Protein AF-A0A1L7VJK7-F1 (afdb_monomer)

Sequence (85 aa):
MSTNQTSNPSPCSCGGYHGVTADMEQIISIAVSTLEENDVDRVRISLSGHEPVNNPMTFIYEMDRSGALRFISSRPGGLPDHIHN

Radius of gyration: 18.46 Å; Cα contacts (8 Å, |Δi|>4): 93; chains: 1; bounding box: 28×68×34 Å

Mean predicted aligned error: 13.37 Å

Organism: Fusarium proliferatum (strain ET1) (NCBI:txid1227346)

Foldseek 3Di:
DDDDPPPDPDPPPDDDQPFDDDPVVVVLVVQQVVCVVVVHFKDKDWDWGCRPDDWIKIWIWMAGNVSDIGTDDMDTDGDPPDPPD

Solvent-accessible surface area (backbone atoms only — not comparable to full-atom values): 5598 Å² total; per-residue (Å²): 136,87,80,83,82,74,78,75,78,76,79,76,88,64,80,81,78,89,65,84,77,76,63,60,68,60,55,50,52,53,52,53,51,50,32,62,77,66,75,40,67,63,49,78,48,77,49,58,45,80,53,91,88,78,62,28,35,23,41,34,33,38,33,39,78,87,68,56,75,40,83,73,51,72,42,82,48,50,67,78,97,66,88,76,127

pLDDT: mean 70.31, std 21.33, range [33.69, 95.0]

Structure (mmCIF, N/CA/C/O backbone):
data_AF-A0A1L7VJK7-F1
#
_entry.id   AF-A0A1L7VJK7-F1
#
loop_
_atom_site.group_PDB
_atom_site.id
_atom_site.type_symbol
_atom_site.label_atom_id
_atom_site.label_alt_id
_atom_site.label_comp_id
_atom_site.label_asym_id
_atom_site.label_entity_id
_atom_site.label_seq_id
_atom_site.pdbx_PDB_ins_code
_atom_site.Cartn_x
_atom_site.Cartn_y
_atom_site.Cartn_z
_atom_site.occupancy
_atom_site.B_iso_or_equiv
_atom_site.auth_seq_id
_atom_site.auth_comp_id
_atom_site.auth_asym_id
_atom_site.auth_atom_id
_atom_site.pdbx_PDB_model_num
ATOM 1 N N . MET A 1 1 ? 3.156 -45.808 9.995 1.00 36.16 1 MET A N 1
ATOM 2 C CA . MET A 1 1 ? 4.550 -45.375 9.762 1.00 36.16 1 MET A CA 1
ATOM 3 C C . MET A 1 1 ? 4.577 -44.583 8.470 1.00 36.16 1 MET A C 1
ATOM 5 O O . MET A 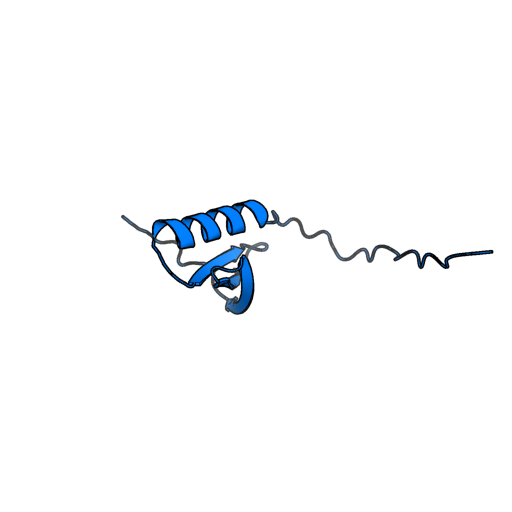1 1 ? 3.999 -45.026 7.489 1.00 36.16 1 MET A O 1
ATOM 9 N N . SER A 1 2 ? 5.127 -43.376 8.557 1.00 38.16 2 SER A N 1
ATOM 10 C CA . SER A 1 2 ? 5.163 -42.333 7.531 1.00 38.16 2 SER A CA 1
ATOM 11 C C . SER A 1 2 ? 6.206 -42.638 6.454 1.00 38.16 2 SER A C 1
ATOM 13 O O . SER A 1 2 ? 7.255 -43.181 6.784 1.00 38.16 2 SER A O 1
ATOM 15 N N . THR A 1 3 ? 5.967 -42.212 5.214 1.00 40.44 3 THR A N 1
ATOM 16 C CA . THR A 1 3 ? 7.004 -41.511 4.441 1.00 40.44 3 THR A CA 1
ATOM 17 C C . THR A 1 3 ? 6.342 -40.408 3.618 1.00 40.44 3 THR A C 1
ATOM 19 O O . THR A 1 3 ? 5.693 -40.647 2.603 1.00 40.44 3 THR A O 1
ATOM 22 N N . ASN A 1 4 ? 6.494 -39.185 4.129 1.00 38.84 4 ASN A N 1
ATOM 23 C CA . ASN A 1 4 ? 6.269 -37.928 3.430 1.00 38.84 4 ASN A CA 1
ATOM 24 C C . ASN A 1 4 ? 6.967 -37.959 2.066 1.00 38.84 4 ASN A C 1
ATOM 26 O O . ASN A 1 4 ? 8.196 -37.996 1.997 1.00 38.84 4 ASN A O 1
ATOM 30 N N . GLN A 1 5 ? 6.192 -37.879 0.987 1.00 39.53 5 GLN A N 1
ATOM 31 C CA . GLN A 1 5 ? 6.711 -37.392 -0.283 1.00 39.53 5 GLN A CA 1
ATOM 32 C C . GLN A 1 5 ? 6.904 -35.883 -0.144 1.00 39.53 5 GLN A C 1
ATOM 34 O O . GLN A 1 5 ? 5.996 -35.089 -0.372 1.00 39.53 5 GLN A O 1
ATOM 39 N N . THR A 1 6 ? 8.097 -35.489 0.295 1.00 37.78 6 THR A N 1
ATOM 40 C CA . THR A 1 6 ? 8.573 -34.116 0.156 1.00 37.78 6 THR A CA 1
ATOM 41 C C . THR A 1 6 ? 8.825 -33.890 -1.329 1.00 37.78 6 THR A C 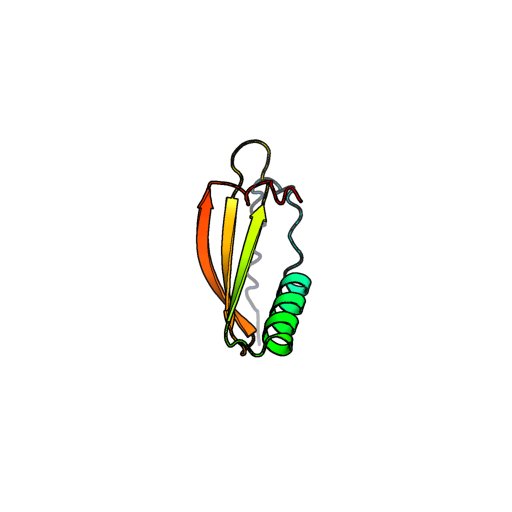1
ATOM 43 O O . THR A 1 6 ? 9.877 -34.252 -1.854 1.00 37.78 6 THR A O 1
ATOM 46 N N . SER A 1 7 ? 7.827 -33.353 -2.026 1.00 41.00 7 SER A N 1
ATOM 47 C CA . SER A 1 7 ? 7.978 -32.842 -3.384 1.00 41.00 7 SER A CA 1
ATOM 48 C C . SER A 1 7 ? 9.030 -31.740 -3.350 1.00 41.00 7 SER A C 1
ATOM 50 O O . SER A 1 7 ? 8.763 -30.632 -2.897 1.00 41.00 7 SER A O 1
ATOM 52 N N . ASN A 1 8 ? 10.246 -32.081 -3.762 1.00 39.66 8 ASN A N 1
ATOM 53 C CA . ASN A 1 8 ? 11.360 -31.163 -3.920 1.00 39.66 8 ASN A CA 1
ATOM 54 C C . ASN A 1 8 ? 10.981 -30.165 -5.031 1.00 39.66 8 ASN A C 1
ATOM 56 O O . ASN A 1 8 ? 10.898 -30.588 -6.188 1.00 39.66 8 ASN A O 1
ATOM 60 N N . PRO A 1 9 ? 10.693 -28.880 -4.746 1.00 45.22 9 PRO A N 1
ATOM 61 C CA . PRO A 1 9 ? 10.476 -27.924 -5.813 1.00 45.22 9 PRO A CA 1
ATOM 62 C C . PRO A 1 9 ? 11.846 -27.630 -6.421 1.00 45.22 9 PRO A C 1
ATOM 64 O O . PRO A 1 9 ? 12.682 -26.965 -5.811 1.00 45.22 9 PRO A O 1
ATOM 67 N N . SER A 1 10 ? 12.097 -28.167 -7.615 1.00 38.81 10 SER A N 1
ATOM 68 C CA . SER A 1 10 ? 13.229 -27.748 -8.435 1.00 38.81 10 SER A CA 1
ATOM 69 C C . SER A 1 10 ? 13.192 -26.220 -8.568 1.00 38.81 10 SER A C 1
ATOM 71 O O . SER A 1 10 ? 12.150 -25.685 -8.959 1.00 38.81 10 SER A O 1
ATOM 73 N N . PRO A 1 11 ? 14.278 -25.499 -8.239 1.00 41.81 11 PRO A N 1
ATOM 74 C CA . PRO A 1 11 ? 14.299 -24.057 -8.389 1.00 41.81 11 PRO A CA 1
ATOM 75 C C . PRO A 1 11 ? 14.199 -23.758 -9.881 1.00 41.81 11 PRO A C 1
ATOM 77 O O . PRO A 1 11 ? 15.092 -24.093 -10.658 1.00 41.81 11 PRO A O 1
ATOM 80 N N . CYS A 1 12 ? 13.084 -23.162 -10.300 1.00 36.44 12 CYS A N 1
ATOM 81 C CA . CYS A 1 12 ? 13.006 -22.560 -11.617 1.00 36.44 12 CYS A CA 1
ATOM 82 C C . CYS A 1 12 ? 14.072 -21.461 -11.664 1.00 36.44 12 CYS A C 1
ATOM 84 O O . CYS A 1 12 ? 13.929 -20.425 -11.019 1.00 36.44 12 CYS A O 1
ATOM 86 N N . SER A 1 13 ? 15.157 -21.704 -12.403 1.00 42.84 13 SER A N 1
ATOM 87 C CA . SER A 1 13 ? 16.106 -20.676 -12.825 1.00 42.84 13 SER A CA 1
ATOM 88 C C . SER A 1 13 ? 15.415 -19.740 -13.818 1.00 42.84 13 SER A C 1
ATOM 90 O O . SER A 1 13 ? 15.639 -19.802 -15.023 1.00 42.84 13 SER A O 1
ATOM 92 N N . CYS A 1 14 ? 14.535 -18.885 -13.309 1.00 36.94 14 CYS A N 1
ATOM 93 C CA . CYS A 1 14 ? 14.104 -17.677 -13.995 1.00 36.94 14 CYS A CA 1
ATOM 94 C C . CYS A 1 14 ? 15.073 -16.565 -13.585 1.00 36.94 14 CYS A C 1
ATOM 96 O O . CYS A 1 14 ? 15.435 -16.473 -12.413 1.00 36.94 14 CYS A O 1
ATOM 98 N N . GLY A 1 15 ? 15.554 -15.797 -14.567 1.00 35.09 15 GLY A N 1
ATOM 99 C CA . GLY A 1 15 ? 16.625 -14.810 -14.423 1.00 35.09 15 GLY A CA 1
ATOM 100 C C . GLY A 1 15 ? 16.532 -14.001 -13.132 1.00 35.09 15 GLY A C 1
ATOM 101 O O . GLY A 1 15 ? 15.463 -13.512 -12.773 1.00 35.09 15 GLY A O 1
ATOM 102 N N . GLY A 1 16 ? 17.665 -13.911 -12.432 1.00 33.69 16 GLY A N 1
ATOM 103 C CA . GLY A 1 16 ? 17.775 -13.228 -11.152 1.00 33.69 16 GLY A CA 1
ATOM 104 C C . GLY A 1 16 ? 17.242 -11.807 -11.251 1.00 33.69 16 GLY A C 1
ATOM 105 O O . GLY A 1 16 ? 17.813 -10.962 -11.938 1.00 33.69 16 GLY A O 1
ATOM 106 N N . TYR A 1 17 ? 16.139 -11.559 -10.556 1.00 39.84 17 TYR A N 1
ATOM 107 C CA . TYR A 1 17 ? 15.652 -10.219 -10.303 1.00 39.84 17 TYR A CA 1
ATOM 108 C C . TYR A 1 17 ? 16.703 -9.519 -9.431 1.00 39.84 17 TYR A C 1
ATOM 110 O O . TYR A 1 17 ? 16.825 -9.806 -8.243 1.00 39.84 17 TYR A O 1
ATOM 118 N N . HIS A 1 18 ? 17.507 -8.635 -10.021 1.00 44.38 18 HIS A N 1
ATOM 119 C CA . HIS A 1 18 ? 18.442 -7.759 -9.302 1.00 44.38 18 HIS A CA 1
ATOM 120 C C . HIS A 1 18 ? 17.715 -6.507 -8.778 1.00 44.38 18 HIS A C 1
ATOM 122 O O . HIS A 1 18 ? 18.202 -5.386 -8.904 1.00 44.38 18 HIS A O 1
ATOM 128 N N . GLY A 1 19 ? 16.512 -6.689 -8.231 1.00 51.22 19 GLY A N 1
ATOM 129 C CA . GLY A 1 19 ? 15.751 -5.624 -7.588 1.00 51.22 19 GLY A CA 1
ATOM 130 C C . GLY A 1 19 ? 16.068 -5.571 -6.098 1.00 51.22 19 GLY A C 1
ATOM 131 O O . GLY A 1 19 ? 16.193 -6.608 -5.449 1.00 51.22 19 GLY A O 1
ATOM 132 N N . VAL A 1 20 ? 16.178 -4.369 -5.533 1.00 57.97 20 VAL A N 1
ATOM 133 C CA . VAL A 1 20 ? 16.088 -4.210 -4.078 1.00 57.97 20 VAL A CA 1
ATOM 134 C C . VAL A 1 20 ? 14.642 -4.512 -3.695 1.00 57.97 20 VAL A C 1
ATOM 136 O O . VAL A 1 20 ? 13.732 -3.790 -4.102 1.00 57.97 20 VAL A O 1
ATOM 139 N N . THR A 1 21 ? 14.411 -5.587 -2.942 1.00 62.16 21 THR A N 1
ATOM 140 C CA . THR A 1 21 ? 13.097 -5.834 -2.342 1.00 62.16 21 THR A CA 1
ATOM 141 C C . THR A 1 21 ? 12.875 -4.770 -1.278 1.00 62.16 21 THR A C 1
ATOM 143 O O . THR A 1 21 ? 13.655 -4.676 -0.331 1.00 62.16 21 THR A O 1
ATOM 146 N N . ALA A 1 22 ? 11.839 -3.946 -1.440 1.00 66.56 22 ALA A N 1
ATOM 147 C CA . ALA A 1 22 ? 11.435 -3.037 -0.380 1.00 66.56 22 ALA A CA 1
ATOM 148 C C . ALA A 1 22 ? 11.083 -3.859 0.866 1.00 66.56 22 ALA A C 1
ATOM 150 O O . ALA A 1 22 ? 10.356 -4.852 0.768 1.00 66.56 22 ALA A O 1
ATOM 151 N N . ASP A 1 23 ? 11.613 -3.457 2.017 1.00 79.44 23 ASP A N 1
ATOM 152 C CA . ASP A 1 23 ? 11.312 -4.114 3.281 1.00 79.44 23 ASP A CA 1
ATOM 153 C C . ASP A 1 23 ? 9.855 -3.825 3.664 1.00 79.44 23 ASP A C 1
ATOM 155 O O . ASP A 1 23 ? 9.503 -2.740 4.138 1.00 79.44 23 ASP A O 1
ATOM 159 N N . MET A 1 24 ? 8.990 -4.802 3.395 1.00 77.81 24 MET A N 1
ATOM 160 C CA . MET A 1 24 ? 7.564 -4.695 3.673 1.00 77.81 24 MET A CA 1
ATOM 161 C C . MET A 1 24 ? 7.278 -4.561 5.169 1.00 77.81 24 MET A C 1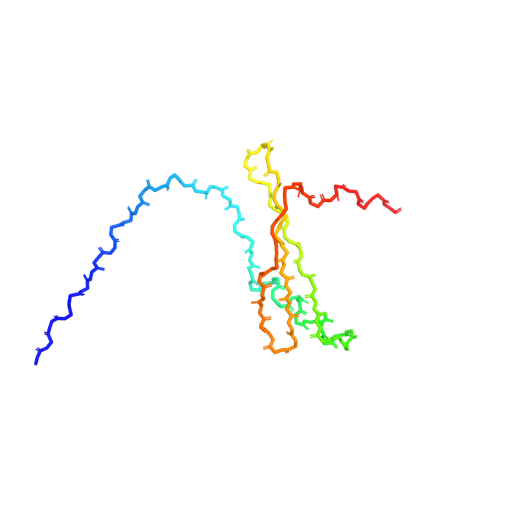
ATOM 163 O O . MET A 1 24 ? 6.282 -3.932 5.513 1.00 77.81 24 MET A O 1
ATOM 167 N N . GLU A 1 25 ? 8.134 -5.074 6.059 1.00 83.69 25 GLU A N 1
ATOM 168 C CA . GLU A 1 25 ? 7.920 -4.935 7.504 1.00 83.69 25 GLU A CA 1
ATOM 169 C C . GLU A 1 25 ? 8.033 -3.470 7.934 1.00 83.69 25 GLU A C 1
ATOM 171 O O . GLU A 1 25 ? 7.183 -2.970 8.673 1.00 83.69 25 GLU A O 1
ATOM 176 N N . GLN A 1 26 ? 9.018 -2.741 7.401 1.00 83.75 26 GLN A N 1
ATOM 177 C CA . GLN A 1 26 ? 9.161 -1.304 7.655 1.00 83.75 26 GLN A CA 1
ATOM 178 C C . GLN A 1 26 ? 7.988 -0.500 7.088 1.00 83.75 26 GLN A C 1
ATOM 180 O O . GLN A 1 26 ? 7.470 0.391 7.761 1.00 83.75 26 GLN A O 1
ATOM 185 N N . ILE A 1 27 ? 7.531 -0.832 5.877 1.00 85.81 27 ILE A N 1
ATOM 186 C CA . ILE A 1 27 ? 6.382 -0.167 5.245 1.00 85.81 27 ILE A CA 1
ATOM 187 C C . ILE A 1 27 ? 5.109 -0.372 6.074 1.00 85.81 27 ILE A C 1
ATOM 189 O O . ILE A 1 27 ? 4.353 0.575 6.291 1.00 85.81 27 ILE A O 1
ATOM 193 N N . ILE A 1 28 ? 4.881 -1.596 6.557 1.00 87.12 28 ILE A N 1
ATOM 194 C CA . ILE A 1 28 ? 3.741 -1.928 7.416 1.00 87.12 28 ILE A CA 1
ATOM 195 C C . ILE A 1 28 ? 3.837 -1.176 8.745 1.00 87.12 28 ILE A C 1
ATOM 197 O O . ILE A 1 28 ? 2.849 -0.587 9.170 1.00 87.12 28 ILE A O 1
ATOM 201 N N . SER A 1 29 ? 5.018 -1.138 9.367 1.00 90.62 29 SER A N 1
ATOM 202 C CA . SER A 1 29 ? 5.241 -0.410 10.622 1.00 90.62 29 SER A CA 1
ATOM 203 C C . SER A 1 29 ? 4.860 1.071 10.497 1.00 90.62 29 SER A C 1
ATOM 205 O O . SER A 1 29 ? 4.055 1.574 11.279 1.00 90.62 29 SER A O 1
ATOM 207 N N . ILE A 1 30 ? 5.328 1.746 9.440 1.00 90.25 30 ILE A N 1
ATOM 208 C CA . ILE A 1 30 ? 4.983 3.150 9.160 1.00 90.25 30 ILE A CA 1
ATOM 209 C C . ILE A 1 30 ? 3.474 3.322 8.935 1.00 90.25 30 ILE A C 1
ATOM 211 O O . ILE A 1 30 ? 2.874 4.276 9.434 1.00 90.25 30 ILE A O 1
ATOM 215 N N . ALA A 1 31 ? 2.848 2.411 8.186 1.00 91.12 31 ALA A N 1
ATOM 216 C CA . ALA A 1 31 ? 1.415 2.456 7.908 1.00 91.12 31 ALA A CA 1
ATOM 217 C C . ALA A 1 31 ? 0.573 2.316 9.188 1.00 91.12 31 ALA A C 1
ATOM 219 O O . ALA A 1 31 ? -0.380 3.075 9.367 1.00 91.12 31 ALA A O 1
ATOM 220 N N . VAL A 1 32 ? 0.956 1.409 10.093 1.00 91.94 32 VAL A N 1
ATOM 221 C CA . VAL A 1 32 ? 0.312 1.234 11.404 1.00 91.94 32 VAL A CA 1
ATOM 222 C C . VAL A 1 32 ? 0.466 2.491 12.256 1.00 91.94 32 VAL A C 1
ATOM 224 O O . VAL A 1 32 ? -0.544 3.028 12.704 1.00 91.94 32 VAL A O 1
ATOM 227 N N . SER A 1 33 ? 1.682 3.028 12.401 1.00 92.19 33 SER A N 1
AT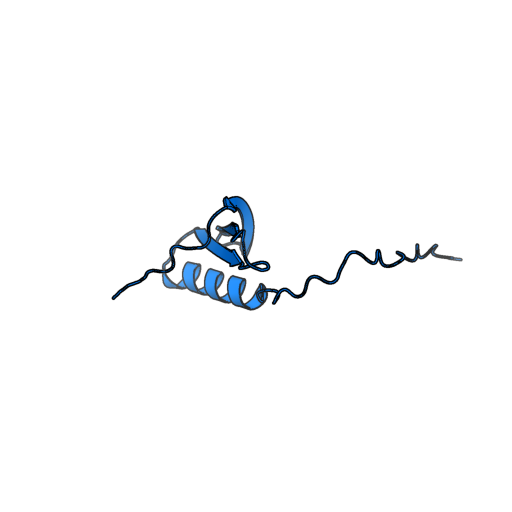OM 228 C CA . SER A 1 33 ? 1.888 4.277 13.150 1.00 92.19 33 SER A CA 1
ATOM 229 C C . SER A 1 33 ? 1.072 5.433 12.567 1.00 92.19 33 SER A C 1
ATOM 231 O O . SER A 1 33 ? 0.448 6.180 13.310 1.00 92.19 33 SER A O 1
ATOM 233 N N . THR A 1 34 ? 0.972 5.536 11.238 1.00 92.88 34 THR A N 1
ATOM 234 C CA . THR A 1 34 ? 0.166 6.579 10.579 1.00 92.88 34 THR A CA 1
ATOM 235 C C . THR A 1 34 ? -1.327 6.449 10.906 1.00 92.88 34 THR A C 1
ATOM 237 O O . THR A 1 34 ? -1.981 7.464 11.157 1.00 92.88 34 THR A O 1
ATOM 240 N N . LEU A 1 35 ? -1.871 5.223 10.905 1.00 92.25 35 LEU A N 1
ATOM 241 C CA . LEU A 1 35 ? -3.268 4.942 11.272 1.00 92.25 35 LEU A CA 1
ATOM 242 C C . LEU A 1 35 ? -3.565 5.349 12.724 1.00 92.25 35 LEU A C 1
ATOM 244 O O . LEU A 1 35 ? -4.631 5.900 13.006 1.00 92.25 35 LEU A O 1
ATOM 248 N N . GLU A 1 36 ? -2.632 5.071 13.636 1.00 92.62 36 GLU A N 1
ATOM 249 C CA . GLU A 1 36 ? -2.757 5.384 15.063 1.00 92.62 36 GLU A CA 1
ATOM 250 C C . GLU A 1 36 ? -2.620 6.886 15.338 1.00 92.62 36 GLU A C 1
ATOM 252 O O . GLU A 1 36 ? -3.488 7.469 15.984 1.00 92.62 36 GLU A O 1
ATOM 257 N N . GLU A 1 37 ? -1.577 7.527 14.807 1.00 95.00 37 GLU A N 1
ATOM 258 C CA . GLU A 1 37 ? -1.270 8.945 15.044 1.00 95.00 37 GLU A CA 1
ATOM 259 C C . GLU A 1 37 ? -2.342 9.891 14.494 1.00 95.00 37 GLU A C 1
ATOM 261 O O . GLU A 1 37 ? -2.590 10.950 15.072 1.00 95.00 37 GLU A O 1
ATOM 266 N N . ASN A 1 38 ? -2.978 9.521 13.379 1.00 92.38 38 ASN A N 1
ATOM 267 C CA . ASN A 1 38 ? -3.956 10.370 12.695 1.00 92.38 38 ASN A CA 1
ATOM 268 C C . ASN A 1 38 ? -5.414 9.973 12.975 1.00 92.38 38 ASN A C 1
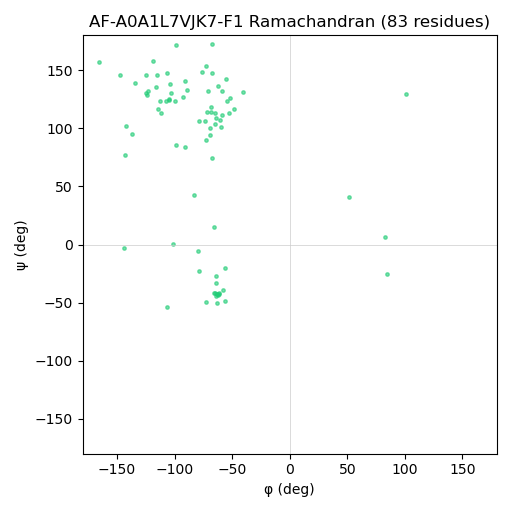ATOM 270 O O . ASN A 1 38 ? -6.315 10.606 12.432 1.00 92.38 38 ASN A O 1
ATOM 274 N N . ASP A 1 39 ? -5.653 8.941 13.791 1.00 92.25 39 ASP A N 1
ATOM 275 C CA . ASP A 1 39 ? -6.988 8.402 14.092 1.00 92.25 39 ASP A CA 1
ATOM 276 C C . ASP A 1 39 ? -7.818 8.077 12.827 1.00 92.25 39 ASP A C 1
ATOM 278 O O . ASP A 1 39 ? -9.014 8.351 12.745 1.00 92.25 39 ASP A O 1
ATOM 282 N N . VAL A 1 40 ? -7.174 7.500 11.805 1.00 93.12 40 VAL A N 1
ATOM 283 C CA . VAL A 1 40 ? -7.818 7.151 10.525 1.00 93.12 40 VAL A CA 1
ATOM 284 C C . VAL A 1 40 ? -8.024 5.646 10.386 1.00 93.12 40 VAL A C 1
ATOM 286 O O . VAL A 1 40 ? -7.224 4.837 10.848 1.00 93.12 40 VAL A O 1
ATOM 289 N N . ASP A 1 41 ? -9.100 5.251 9.702 1.00 92.62 41 ASP A N 1
ATOM 290 C CA . ASP A 1 41 ? -9.454 3.834 9.542 1.00 92.62 41 ASP A CA 1
ATOM 291 C C . ASP A 1 41 ? -8.637 3.116 8.462 1.00 92.62 41 ASP A C 1
ATO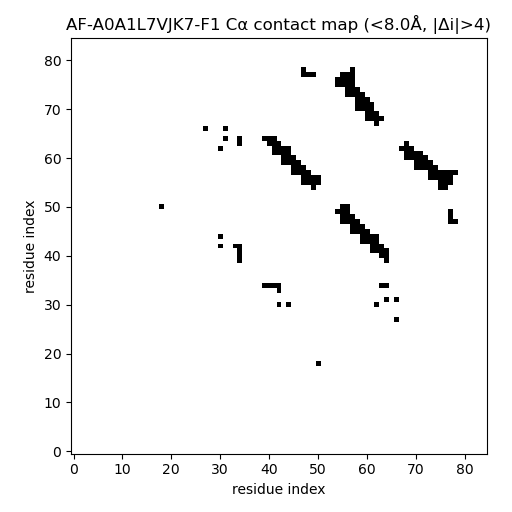M 293 O O . ASP A 1 41 ? -8.551 1.883 8.467 1.00 92.62 41 ASP A O 1
ATOM 297 N N . ARG A 1 42 ? -8.086 3.873 7.501 1.00 93.44 42 ARG A N 1
ATOM 298 C CA . ARG A 1 42 ? -7.361 3.342 6.341 1.00 93.44 42 ARG A CA 1
ATOM 299 C C . ARG A 1 42 ? -6.245 4.265 5.885 1.00 93.44 42 ARG A C 1
ATOM 301 O O . ARG A 1 42 ? -6.407 5.483 5.863 1.00 93.44 42 ARG A O 1
ATOM 308 N N . VAL A 1 43 ? -5.164 3.662 5.403 1.00 94.19 43 VAL A N 1
ATOM 309 C CA . VAL A 1 43 ? -4.056 4.352 4.736 1.00 94.19 43 VAL A CA 1
ATOM 310 C C . VAL A 1 43 ? -3.806 3.749 3.363 1.00 94.19 43 VAL A C 1
ATOM 312 O O . VAL A 1 43 ? -3.973 2.548 3.137 1.00 94.19 43 VAL A O 1
ATOM 315 N N . ARG A 1 44 ? -3.402 4.602 2.422 1.00 92.38 44 ARG A N 1
ATOM 316 C CA . ARG A 1 44 ? -3.037 4.193 1.067 1.00 92.38 44 ARG A CA 1
ATOM 317 C C . ARG A 1 44 ? -1.525 4.218 0.920 1.00 92.38 44 ARG A C 1
ATOM 319 O O . ARG A 1 44 ? -0.906 5.257 1.114 1.00 92.38 44 ARG A O 1
ATOM 326 N N . ILE A 1 45 ? -0.955 3.092 0.516 1.00 90.19 45 ILE A N 1
ATOM 327 C CA . ILE A 1 45 ? 0.485 2.915 0.342 1.00 90.19 45 ILE A CA 1
ATOM 328 C C . ILE A 1 45 ? 0.767 2.860 -1.157 1.00 90.19 45 ILE A C 1
ATOM 330 O O . ILE A 1 45 ? 0.186 2.039 -1.868 1.00 90.19 45 ILE A O 1
ATOM 334 N N . SER A 1 46 ? 1.638 3.741 -1.646 1.00 88.00 46 SER A N 1
ATOM 335 C CA . SER A 1 46 ? 2.078 3.747 -3.045 1.00 88.00 46 SER A CA 1
ATOM 336 C C . SER A 1 46 ? 3.562 3.414 -3.103 1.00 88.00 46 SER A C 1
ATOM 338 O O . SER A 1 46 ? 4.378 4.160 -2.572 1.00 88.00 46 SER A O 1
ATOM 340 N N . LEU A 1 47 ? 3.906 2.294 -3.735 1.00 82.94 47 LEU A N 1
ATOM 341 C CA . LEU A 1 47 ? 5.281 1.828 -3.896 1.00 82.94 47 LEU A CA 1
ATOM 342 C C . LEU A 1 47 ? 5.659 1.913 -5.369 1.00 82.94 47 LEU A C 1
ATOM 344 O O . LEU A 1 47 ? 5.098 1.186 -6.186 1.00 82.94 47 LEU A O 1
ATOM 348 N N . SER A 1 48 ? 6.599 2.788 -5.713 1.00 78.94 48 SER A N 1
ATOM 349 C CA . SER A 1 48 ? 7.164 2.850 -7.060 1.00 78.94 48 SER A CA 1
ATOM 350 C C . SER A 1 48 ? 8.510 2.144 -7.111 1.00 78.94 48 SER A C 1
ATOM 352 O O . SER A 1 48 ? 9.430 2.509 -6.380 1.00 78.94 48 SER A O 1
ATOM 354 N N . GLY A 1 49 ? 8.626 1.161 -7.998 1.00 74.25 49 GLY A N 1
ATOM 355 C CA . GLY A 1 49 ? 9.885 0.500 -8.319 1.00 74.25 49 GLY A CA 1
ATOM 356 C C . GLY A 1 49 ? 10.420 0.980 -9.664 1.00 74.25 49 GLY A C 1
ATOM 357 O O . GLY A 1 49 ? 9.663 1.116 -10.629 1.00 74.25 49 GLY A O 1
ATOM 358 N N . HIS A 1 50 ? 11.730 1.206 -9.731 1.00 67.94 50 HIS A N 1
ATOM 359 C CA . HIS A 1 50 ? 12.449 1.386 -10.987 1.00 67.94 50 HIS A CA 1
ATOM 360 C C . HIS A 1 50 ? 13.109 0.049 -11.344 1.00 67.94 50 HIS A C 1
ATOM 362 O O . HIS A 1 50 ? 14.246 -0.227 -10.969 1.00 67.94 50 HIS A O 1
ATOM 368 N N . GLU A 1 51 ? 12.359 -0.825 -12.011 1.00 61.66 51 GLU A N 1
ATOM 369 C CA . GLU A 1 51 ? 12.953 -1.972 -12.702 1.00 61.66 51 GLU A CA 1
ATOM 370 C C . GLU A 1 51 ? 13.686 -1.513 -13.960 1.00 61.66 51 GLU A C 1
ATOM 372 O O . GLU A 1 51 ? 13.368 -0.442 -14.487 1.00 61.66 51 GLU A O 1
ATOM 377 N N . PRO A 1 52 ? 14.708 -2.258 -14.419 1.00 56.53 52 PRO A N 1
ATOM 378 C CA . PRO A 1 52 ? 15.837 -1.657 -15.097 1.00 56.53 52 PRO A CA 1
ATOM 379 C C . PRO A 1 52 ? 15.401 -0.892 -16.353 1.00 56.53 52 PRO A C 1
ATOM 381 O O . PRO A 1 52 ? 15.013 -1.440 -17.382 1.00 56.53 52 PRO A O 1
ATOM 384 N N . VAL A 1 53 ? 15.559 0.423 -16.223 1.00 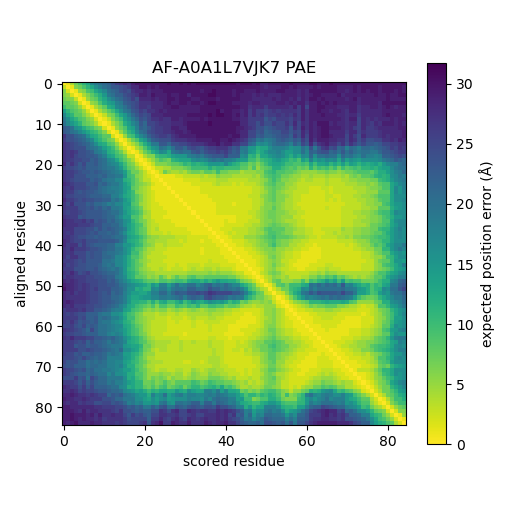56.34 53 VAL A N 1
ATOM 385 C CA . VAL A 1 53 ? 15.788 1.435 -17.254 1.00 56.34 53 VAL A CA 1
ATOM 386 C C . VAL A 1 53 ? 14.575 2.018 -17.992 1.00 56.34 53 VAL A C 1
ATOM 388 O O . VAL A 1 53 ? 14.701 3.161 -18.403 1.00 56.34 53 VAL A O 1
ATOM 391 N N . ASN A 1 54 ? 13.405 1.375 -18.141 1.00 59.72 54 ASN A N 1
ATOM 392 C CA . ASN A 1 54 ? 12.383 1.948 -19.057 1.00 59.72 54 ASN A CA 1
ATOM 393 C C . ASN A 1 54 ? 10.895 1.824 -18.686 1.00 59.72 54 ASN A C 1
ATOM 395 O O . ASN A 1 54 ? 10.061 2.345 -19.426 1.00 59.72 54 ASN A O 1
ATOM 399 N N . ASN A 1 55 ? 10.520 1.158 -17.593 1.00 66.62 55 ASN A N 1
ATOM 400 C CA . ASN A 1 55 ? 9.100 1.015 -17.254 1.00 66.62 55 ASN A CA 1
ATOM 401 C C . ASN A 1 55 ? 8.877 1.094 -15.741 1.00 66.62 55 ASN A C 1
ATOM 403 O O . ASN A 1 55 ? 8.702 0.062 -15.091 1.00 66.62 55 ASN A O 1
ATOM 407 N N . PRO A 1 56 ? 8.917 2.304 -15.159 1.00 75.56 56 PRO A N 1
ATOM 408 C CA . PRO A 1 56 ? 8.642 2.457 -13.744 1.00 75.56 56 PRO A CA 1
ATOM 409 C C . PRO A 1 56 ? 7.206 2.018 -13.457 1.00 75.56 56 PRO A C 1
ATOM 411 O O . PRO A 1 56 ? 6.276 2.353 -14.198 1.00 75.56 56 PRO A O 1
ATOM 414 N N . MET A 1 57 ? 7.034 1.260 -12.380 1.00 79.44 57 MET A N 1
ATOM 415 C CA . MET A 1 57 ? 5.740 0.706 -12.006 1.00 79.44 57 MET A CA 1
ATOM 416 C C . MET A 1 57 ? 5.396 1.120 -10.589 1.00 79.44 57 MET A C 1
ATOM 418 O O . MET A 1 57 ? 6.198 0.959 -9.669 1.00 79.44 57 MET A O 1
ATOM 422 N N . THR A 1 58 ? 4.186 1.641 -10.424 1.00 83.94 58 THR A N 1
ATOM 423 C CA . THR A 1 58 ? 3.638 1.999 -9.121 1.00 83.94 58 THR A CA 1
ATOM 424 C C . THR A 1 58 ? 2.601 0.969 -8.708 1.00 83.94 58 THR A C 1
ATOM 426 O O . THR A 1 58 ? 1.630 0.726 -9.427 1.00 83.94 58 THR A O 1
ATOM 429 N N . PHE A 1 59 ? 2.786 0.385 -7.532 1.00 84.31 59 PHE A N 1
ATOM 430 C CA . PHE A 1 59 ? 1.850 -0.521 -6.883 1.00 84.31 59 PHE A CA 1
ATOM 431 C C . PHE A 1 59 ? 1.120 0.226 -5.776 1.00 84.31 59 PHE A C 1
ATOM 433 O O . PHE A 1 59 ? 1.739 0.890 -4.948 1.00 84.31 59 PHE A O 1
ATOM 440 N N . ILE A 1 60 ? -0.203 0.118 -5.767 1.00 87.75 60 ILE A N 1
ATOM 441 C CA . ILE A 1 60 ? -1.063 0.787 -4.799 1.00 87.75 60 ILE A CA 1
ATOM 442 C C . ILE A 1 60 ? -1.700 -0.271 -3.912 1.00 87.75 60 ILE A C 1
ATOM 444 O O . ILE A 1 60 ? -2.417 -1.152 -4.398 1.00 87.75 60 ILE A O 1
ATOM 448 N N . TYR A 1 61 ? -1.488 -0.122 -2.613 1.00 90.44 61 TYR A N 1
ATOM 449 C CA . TYR A 1 61 ? -2.092 -0.928 -1.568 1.00 90.44 61 TYR A CA 1
ATOM 450 C C . TYR A 1 61 ? -2.944 -0.050 -0.649 1.00 90.44 61 TYR A C 1
ATOM 452 O O . TYR A 1 61 ? -2.765 1.166 -0.566 1.00 90.44 61 TYR A O 1
ATOM 460 N N . GLU A 1 62 ? -3.886 -0.675 0.037 1.00 93.44 62 GLU A N 1
ATOM 461 C CA . GLU A 1 62 ? -4.672 -0.090 1.116 1.00 93.44 62 GLU A CA 1
ATOM 462 C C . GLU A 1 62 ? -4.476 -0.964 2.352 1.00 93.44 62 GLU A C 1
ATOM 464 O O . GLU A 1 62 ? -4.559 -2.188 2.248 1.00 93.44 62 GLU A O 1
ATOM 469 N N . MET A 1 63 ? -4.198 -0.346 3.494 1.00 93.75 63 MET A N 1
ATOM 470 C CA . MET A 1 63 ? -4.158 -1.022 4.786 1.00 93.75 63 MET A CA 1
ATOM 471 C C . MET A 1 63 ? -5.249 -0.446 5.679 1.00 93.75 63 MET A C 1
ATOM 473 O O . MET A 1 63 ? -5.419 0.774 5.730 1.00 93.75 63 MET A O 1
ATOM 477 N N . ASP A 1 64 ? -5.981 -1.317 6.367 1.00 92.88 64 ASP A N 1
ATOM 478 C CA . ASP A 1 64 ? -6.927 -0.918 7.407 1.00 92.88 64 ASP A CA 1
ATOM 479 C C . ASP A 1 64 ? -6.333 -1.056 8.819 1.00 92.88 64 ASP A C 1
ATOM 481 O O . ASP A 1 64 ? -5.261 -1.629 9.019 1.00 92.88 64 ASP A O 1
ATOM 485 N N . ARG A 1 65 ? -7.062 -0.550 9.817 1.00 88.31 65 ARG A N 1
ATOM 486 C CA . ARG A 1 65 ? -6.709 -0.633 11.244 1.00 88.31 65 ARG A CA 1
ATOM 487 C C . ARG A 1 65 ? -6.486 -2.035 11.803 1.00 88.31 65 ARG A C 1
ATOM 489 O O . ARG A 1 65 ? -5.864 -2.163 12.851 1.00 88.31 65 ARG A O 1
ATOM 496 N N . SER A 1 66 ? -6.992 -3.080 11.150 1.00 87.75 66 SER A N 1
ATOM 497 C CA . SER A 1 66 ? -6.725 -4.459 11.571 1.00 87.75 66 SER A CA 1
ATOM 498 C C . SER A 1 66 ? -5.346 -4.956 11.119 1.00 87.75 66 SER A C 1
ATOM 500 O O . SER A 1 66 ? -4.943 -6.059 11.479 1.00 87.75 66 SER A O 1
ATOM 502 N N . GLY A 1 67 ? -4.626 -4.151 10.328 1.00 83.44 67 GLY A N 1
ATOM 503 C CA . GLY A 1 67 ? -3.376 -4.529 9.678 1.00 83.44 67 GLY A CA 1
ATOM 504 C C . GLY A 1 67 ? -3.591 -5.308 8.379 1.00 83.44 67 GLY A C 1
ATOM 505 O O . GLY A 1 67 ? -2.623 -5.783 7.782 1.00 83.44 67 GLY A O 1
ATOM 506 N N . ALA A 1 68 ? -4.836 -5.450 7.909 1.00 88.06 68 ALA A N 1
ATOM 507 C CA . ALA A 1 68 ? -5.116 -6.146 6.663 1.00 88.06 68 ALA A CA 1
ATOM 508 C C . ALA A 1 68 ? -4.652 -5.296 5.472 1.00 88.06 68 ALA A C 1
ATOM 510 O O . ALA A 1 68 ? -5.191 -4.223 5.199 1.00 88.06 68 ALA A O 1
ATOM 511 N N . LEU A 1 69 ? -3.646 -5.795 4.750 1.00 88.69 69 LEU A N 1
ATOM 512 C CA . LEU A 1 69 ? -3.112 -5.175 3.541 1.00 88.69 69 LEU A CA 1
ATOM 513 C C . LEU A 1 69 ? -3.810 -5.737 2.298 1.00 88.69 69 LEU A C 1
ATOM 515 O O . LEU A 1 69 ? -3.823 -6.947 2.064 1.00 88.69 69 LEU A O 1
ATOM 519 N N . ARG A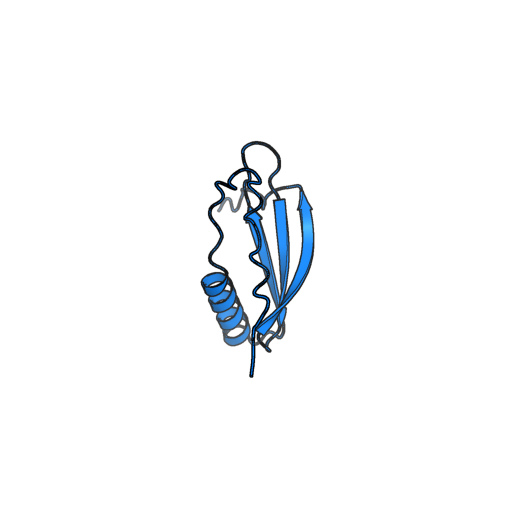 1 70 ? -4.341 -4.855 1.452 1.00 89.56 70 ARG A N 1
ATOM 520 C CA . ARG A 1 70 ? -5.015 -5.210 0.202 1.00 89.56 70 ARG A CA 1
ATOM 521 C C . ARG A 1 70 ? -4.372 -4.512 -0.987 1.00 89.56 70 ARG A C 1
ATOM 523 O O . ARG A 1 70 ? -4.244 -3.291 -1.007 1.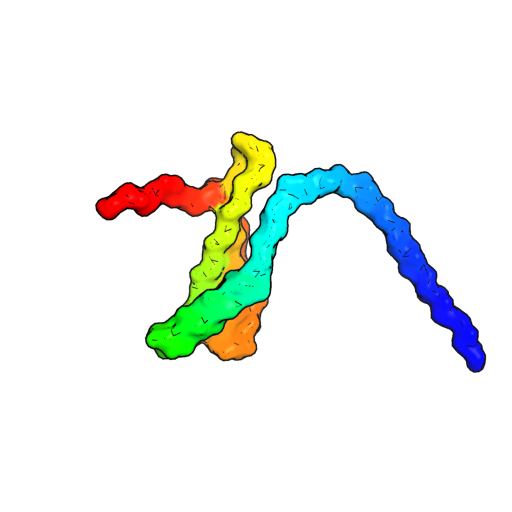00 89.56 70 ARG A O 1
ATOM 530 N N . PHE A 1 71 ? -4.030 -5.277 -2.020 1.00 87.06 71 PHE A N 1
ATOM 531 C CA . PHE A 1 71 ? -3.631 -4.721 -3.312 1.00 87.06 71 PHE A CA 1
ATOM 532 C C . PHE A 1 71 ? -4.839 -4.110 -4.034 1.00 87.06 71 PHE A C 1
ATOM 534 O O . PHE A 1 71 ? -5.891 -4.741 -4.132 1.00 87.06 71 PHE A O 1
ATOM 541 N N . ILE A 1 72 ? -4.683 -2.888 -4.546 1.00 90.69 72 ILE A N 1
ATOM 542 C CA . ILE A 1 72 ? -5.749 -2.148 -5.232 1.00 90.69 72 ILE A CA 1
ATOM 543 C C . ILE A 1 72 ? -5.512 -2.111 -6.738 1.00 90.69 72 ILE A C 1
ATOM 545 O O . ILE A 1 72 ? -6.401 -2.440 -7.518 1.00 90.69 72 ILE A O 1
ATOM 549 N N . SER A 1 73 ? -4.330 -1.663 -7.158 1.00 83.50 73 SER A N 1
ATOM 550 C CA . SER A 1 73 ? -3.998 -1.524 -8.575 1.00 83.50 73 SER A CA 1
ATOM 551 C C . SER A 1 73 ? -2.504 -1.340 -8.777 1.00 83.50 73 SER A C 1
ATOM 553 O O . SER A 1 73 ? -1.824 -0.806 -7.902 1.00 83.50 73 SER A O 1
ATOM 555 N N . SER A 1 74 ? -2.026 -1.660 -9.972 1.00 84.12 74 SER A N 1
ATOM 556 C CA . SER A 1 74 ? -0.720 -1.235 -10.456 1.00 84.12 74 SER A CA 1
ATOM 557 C C . SER A 1 74 ? -0.889 -0.306 -11.653 1.00 84.12 74 SER A C 1
ATOM 559 O O . SER A 1 74 ? -1.851 -0.421 -12.417 1.00 84.12 74 SER A O 1
ATOM 561 N N . ARG A 1 75 ? 0.007 0.670 -11.786 1.00 79.75 75 ARG A N 1
ATOM 562 C CA . ARG A 1 75 ? -0.008 1.640 -12.882 1.00 79.75 75 ARG A CA 1
ATOM 563 C C . ARG A 1 75 ? 1.399 1.798 -13.457 1.00 79.75 75 ARG A C 1
ATOM 565 O O . ARG A 1 75 ? 2.349 1.836 -12.672 1.00 79.75 75 ARG A O 1
ATOM 572 N N . PRO A 1 76 ? 1.538 1.894 -14.790 1.00 74.88 76 PRO A N 1
ATOM 573 C CA . PRO A 1 76 ? 2.778 2.351 -15.398 1.00 74.88 76 PRO A CA 1
ATOM 574 C C . PRO A 1 76 ? 3.001 3.829 -15.058 1.00 74.88 76 PRO A C 1
ATOM 576 O O . PRO A 1 76 ? 2.042 4.594 -14.918 1.00 74.88 76 PRO A O 1
ATOM 579 N N . GLY A 1 77 ? 4.265 4.217 -14.936 1.00 68.88 77 GLY A N 1
ATOM 580 C CA . GLY A 1 77 ? 4.669 5.515 -14.408 1.00 68.88 77 GLY A CA 1
ATOM 581 C C . GLY A 1 77 ? 5.121 5.385 -12.956 1.00 68.88 77 GLY A C 1
ATOM 582 O O . GLY A 1 77 ? 4.437 4.787 -12.121 1.00 68.88 77 GLY A O 1
ATOM 583 N N . GLY A 1 78 ? 6.302 5.927 -12.662 1.00 64.31 78 GLY A N 1
ATOM 584 C CA . GLY A 1 78 ? 6.785 6.073 -11.292 1.00 64.31 78 GLY A CA 1
ATOM 585 C C . GLY A 1 78 ? 5.944 7.094 -10.534 1.00 64.31 78 GLY A C 1
ATOM 586 O O . GLY A 1 78 ? 5.099 7.777 -11.122 1.00 64.31 78 GLY A O 1
ATOM 587 N N . LEU A 1 79 ? 6.178 7.216 -9.227 1.00 61.56 79 LEU A N 1
ATOM 588 C CA . LEU A 1 79 ? 5.701 8.395 -8.511 1.00 61.56 79 LEU A CA 1
ATOM 589 C C . LEU A 1 79 ? 6.266 9.644 -9.214 1.00 61.56 79 LEU A C 1
ATOM 591 O O . LEU A 1 79 ? 7.388 9.586 -9.715 1.00 61.56 79 LEU A O 1
ATOM 595 N N . PRO A 1 80 ? 5.503 10.746 -9.320 1.00 56.91 80 PRO A N 1
ATOM 596 C CA . PRO A 1 80 ? 6.022 11.965 -9.924 1.00 56.91 80 PRO A CA 1
ATOM 597 C C . PRO A 1 80 ? 7.314 12.375 -9.205 1.00 56.91 80 PRO A C 1
ATOM 599 O O . PRO A 1 80 ? 7.296 12.583 -7.994 1.00 56.91 80 PRO A O 1
ATOM 602 N N . ASP A 1 81 ? 8.417 12.512 -9.948 1.00 52.34 81 ASP A N 1
ATOM 603 C CA . ASP A 1 81 ? 9.767 12.823 -9.437 1.00 52.34 81 ASP A CA 1
ATOM 604 C C . ASP A 1 81 ? 9.903 14.227 -8.799 1.00 52.34 81 ASP A C 1
ATOM 606 O O . ASP A 1 81 ? 11.006 14.725 -8.574 1.00 52.34 81 ASP A O 1
ATOM 610 N N . HIS A 1 82 ? 8.802 14.908 -8.480 1.00 44.72 82 HIS A N 1
ATOM 611 C CA . HIS A 1 82 ? 8.822 16.281 -7.992 1.00 44.72 82 HIS A CA 1
ATOM 612 C C . HIS A 1 82 ? 7.868 16.500 -6.817 1.00 44.72 82 HIS A C 1
ATOM 614 O O . HIS A 1 82 ? 6.712 16.876 -6.993 1.00 44.72 82 HIS A O 1
ATOM 620 N N . ILE A 1 83 ? 8.416 16.392 -5.606 1.00 43.69 83 ILE A N 1
ATOM 621 C CA . ILE A 1 83 ? 8.187 17.424 -4.590 1.00 43.69 83 ILE A CA 1
ATOM 622 C C . ILE A 1 83 ? 9.339 18.422 -4.767 1.00 43.69 83 ILE A C 1
ATOM 624 O O . ILE A 1 83 ? 10.393 18.297 -4.151 1.00 43.69 83 ILE A O 1
ATOM 628 N N . HIS A 1 84 ? 9.185 19.360 -5.704 1.00 35.25 84 HIS A N 1
ATOM 629 C CA . HIS A 1 84 ? 9.973 20.589 -5.669 1.00 35.25 84 HIS A CA 1
ATOM 630 C C . HIS A 1 84 ? 9.305 21.482 -4.619 1.00 35.25 84 HIS A C 1
ATOM 632 O O . HIS A 1 84 ? 8.208 21.964 -4.879 1.00 35.25 84 HIS A O 1
ATOM 638 N N . ASN A 1 85 ? 9.971 21.601 -3.466 1.00 36.75 85 ASN A N 1
ATOM 639 C CA . ASN A 1 85 ? 9.860 22.637 -2.426 1.00 36.75 85 ASN A CA 1
ATOM 640 C C . ASN A 1 85 ? 8.473 23.249 -2.156 1.00 36.75 85 ASN A C 1
ATOM 642 O O . ASN A 1 85 ? 8.053 24.146 -2.921 1.00 36.75 85 ASN A O 1
#

Secondary structure (DSSP, 8-state):
-----------------------HHHHHHHHHHHHHHTT-SEEEEEEEE--TTT--EEEEEEEETT--EEEEEEEESPSPS----

Nearest PDB structures (foldseek):
  6lwz-assembly2_B  TM=6.917E-01  e=2.827E-01  Brevibacillus sp. SKDU10
  8wwc-assembly2_D  TM=5.256E-01  e=9.620E-01  synthetic construct
  3od9-assembly2_C-2  TM=4.743E-01  e=1.570E+00  Aeromonas hydrophila subsp. hydrophila ATCC 7966
  3rri-assembly1_A  TM=2.871E-01  e=9.049E-01  Alicyclobacillus acidocaldarius subsp. acidocaldarius DSM 446